Protein AF-A0A0K9NJF7-F1 (afdb_monomer_lite)

pLDDT: mean 79.49, std 15.85, range [40.88, 98.12]

Secondary structure (DSSP, 8-state):
----GGGGGG-HHHHHHHHHHHHSSSPPSEEEEE--HHHHHH-S-HHHHHHHHHHHHHHHHHHHHHHHHTTPPPPEEEEE------GGGGGSS--HHHHHHHHHHHHHHHHHTT-STT-EEE--TTTTGGGSS-TTSBSSS-B------PBPTTSSBP---HHHHHHHHHIIIIIIHHHTT-

Sequence (182 aa):
MNYLGLESLENKSFRDLLMTYFSEEKLPDTMVLNSGLHDGIRWQSVRRFKLAAEYCSAFWETVIREWRHKGKRLPSIFYRTTIATGGYARDLAYNPSKMEVFNNILVEKLTEKGILVGGGVIDDFDMTFPWHYDNRCNDGVHYGRAPLKAQWRDGQIGHQYFVDLMLSQVLLNGVDAGARRR

Foldseek 3Di:
DQLCFLVCVVDPVSLVVVLVVLVDPDDDQEEEAETQQSCLQVDPDLVVLLVSLLVSLVSLLVSVVVCVVVVHDDHQYEYEQAAFWADPCNPPSSPRVVSVSSSVSNQVSNVVSCVNPLWYYPPDPHLCVVVRPDCLQHPRRDGHDPQDQDQDPVRDHDDDGPVVSVVVSCCVRIVVVSVVVD

Radius of gyration: 17.72 Å; chains: 1; bounding box: 36×34×57 Å

Structure (mmCIF, N/CA/C/O backbone):
data_AF-A0A0K9NJF7-F1
#
_entry.id   AF-A0A0K9NJF7-F1
#
loop_
_atom_site.group_PDB
_atom_site.id
_atom_site.type_symbol
_atom_site.label_atom_id
_atom_site.label_alt_id
_atom_site.label_comp_id
_atom_site.label_asym_id
_atom_site.label_entity_id
_atom_site.label_seq_id
_atom_site.pdbx_PDB_ins_code
_atom_site.Cartn_x
_atom_site.Cartn_y
_atom_site.Cartn_z
_atom_site.occupancy
_atom_site.B_iso_or_equiv
_atom_site.auth_seq_id
_atom_site.auth_comp_id
_atom_site.auth_asym_id
_atom_site.auth_atom_id
_atom_site.pdbx_PDB_model_num
ATOM 1 N N . MET A 1 1 ? 6.744 13.004 -12.817 1.00 58.19 1 MET A N 1
ATOM 2 C CA . MET A 1 1 ? 6.215 12.377 -11.582 1.00 58.19 1 MET A CA 1
ATOM 3 C C . MET A 1 1 ? 7.314 12.295 -10.536 1.00 58.19 1 MET A C 1
ATOM 5 O O . MET A 1 1 ? 8.471 12.221 -10.925 1.00 58.19 1 MET A O 1
ATOM 9 N N . ASN A 1 2 ? 6.972 12.344 -9.243 1.00 79.25 2 ASN A N 1
ATOM 10 C CA . ASN A 1 2 ? 7.943 12.384 -8.134 1.00 79.25 2 ASN A CA 1
ATOM 11 C C . ASN A 1 2 ? 8.223 11.010 -7.483 1.00 79.25 2 ASN A C 1
ATOM 13 O O . ASN A 1 2 ? 9.149 10.907 -6.685 1.00 79.25 2 ASN A O 1
ATOM 17 N N . TYR A 1 3 ? 7.458 9.969 -7.843 1.00 85.12 3 TYR A N 1
ATOM 18 C CA . TYR A 1 3 ? 7.628 8.575 -7.410 1.00 85.12 3 TYR A CA 1
ATOM 19 C C . TYR A 1 3 ? 7.767 8.384 -5.896 1.00 85.12 3 TYR A C 1
ATOM 21 O O . TYR A 1 3 ? 8.457 7.473 -5.478 1.00 85.12 3 TYR A O 1
ATOM 29 N N . LEU A 1 4 ? 7.152 9.219 -5.058 1.00 88.62 4 LEU A N 1
ATOM 30 C CA . LEU A 1 4 ? 7.465 9.200 -3.624 1.00 88.62 4 LEU A CA 1
ATOM 31 C C . LEU A 1 4 ? 7.035 7.903 -2.917 1.00 88.62 4 LEU A C 1
ATOM 33 O O . LEU A 1 4 ? 7.730 7.473 -2.004 1.00 88.62 4 LEU A O 1
ATOM 37 N N . GLY A 1 5 ? 5.952 7.245 -3.348 1.00 90.56 5 GLY A N 1
ATOM 38 C CA . GLY A 1 5 ? 5.485 6.008 -2.704 1.00 90.56 5 GLY A CA 1
ATOM 39 C C . GLY A 1 5 ? 5.299 6.207 -1.197 1.00 90.56 5 GLY A C 1
ATOM 40 O O . GLY A 1 5 ? 4.722 7.212 -0.787 1.00 90.56 5 GLY A O 1
ATOM 41 N N . LEU A 1 6 ? 5.854 5.312 -0.379 1.00 94.75 6 LEU A N 1
ATOM 42 C CA . LEU A 1 6 ? 5.866 5.428 1.084 1.00 94.75 6 LEU A CA 1
ATOM 43 C C . LEU A 1 6 ? 6.596 6.674 1.601 1.00 94.75 6 LEU A C 1
ATOM 45 O O . LEU A 1 6 ? 6.268 7.173 2.676 1.00 94.75 6 LEU A O 1
ATOM 49 N N . GLU A 1 7 ? 7.555 7.210 0.843 1.00 94.50 7 GLU A N 1
ATOM 50 C CA . GLU A 1 7 ? 8.259 8.442 1.211 1.00 94.50 7 GLU A CA 1
ATOM 51 C C . GLU A 1 7 ? 7.337 9.667 1.197 1.00 94.50 7 GLU A C 1
ATOM 53 O O . GLU A 1 7 ? 7.665 10.701 1.775 1.00 94.50 7 GLU A O 1
ATOM 58 N N . SER A 1 8 ? 6.141 9.573 0.601 1.00 93.81 8 SER A N 1
ATOM 59 C CA . SER A 1 8 ? 5.153 10.649 0.710 1.00 93.81 8 SER A CA 1
ATOM 60 C C . SER A 1 8 ? 4.834 10.973 2.173 1.00 93.81 8 SER A C 1
ATOM 62 O O . SER A 1 8 ? 4.558 12.128 2.500 1.00 93.81 8 SER A O 1
ATOM 64 N N . LEU A 1 9 ? 4.939 9.982 3.065 1.00 95.25 9 LEU A N 1
ATOM 65 C CA . LEU A 1 9 ? 4.746 10.154 4.496 1.00 95.25 9 LEU A CA 1
ATOM 66 C C . LEU A 1 9 ? 5.882 10.919 5.172 1.00 95.25 9 LEU A C 1
ATOM 68 O O . LEU A 1 9 ? 5.685 11.311 6.310 1.00 95.25 9 LEU A O 1
ATOM 72 N N . GLU A 1 10 ? 7.024 11.202 4.540 1.00 94.12 10 GLU A N 1
ATOM 73 C CA . GLU A 1 10 ? 8.026 12.124 5.103 1.00 94.12 10 GLU A CA 1
ATOM 74 C C . GLU A 1 10 ? 7.560 13.587 5.025 1.00 94.12 10 GLU A C 1
ATOM 76 O O . GLU A 1 10 ? 7.942 14.421 5.856 1.00 94.12 10 GLU A O 1
ATOM 81 N N . ASN A 1 11 ? 6.646 13.898 4.101 1.00 95.69 11 ASN A N 1
ATOM 82 C CA . ASN A 1 11 ? 6.059 15.223 3.978 1.00 95.69 11 ASN A CA 1
ATOM 83 C C . ASN A 1 11 ? 5.078 15.500 5.131 1.00 95.69 11 ASN A C 1
ATOM 85 O O . ASN A 1 11 ? 4.030 14.862 5.250 1.00 95.69 11 ASN A O 1
ATOM 89 N N . LYS A 1 12 ? 5.403 16.491 5.972 1.00 96.31 12 LYS A N 1
ATOM 90 C CA . LYS A 1 12 ? 4.567 16.858 7.124 1.00 96.31 12 LYS A CA 1
ATOM 91 C C . LYS A 1 12 ? 3.157 17.274 6.705 1.00 96.31 12 LYS A C 1
ATOM 93 O O . LYS A 1 12 ? 2.205 16.777 7.289 1.00 96.31 12 LYS A O 1
ATOM 98 N N . SER A 1 13 ? 3.020 18.125 5.692 1.00 96.38 13 SER A N 1
ATOM 99 C CA . SER A 1 13 ? 1.712 18.606 5.235 1.00 96.38 13 SER A CA 1
ATOM 100 C C . SER A 1 13 ? 0.820 17.468 4.735 1.00 96.38 13 SER A C 1
ATOM 102 O O . SER A 1 13 ? -0.384 17.487 4.964 1.00 96.38 13 SER A O 1
ATOM 104 N N . PHE A 1 14 ? 1.402 16.447 4.096 1.00 94.62 14 PHE A N 1
ATOM 105 C CA . PHE A 1 14 ? 0.666 15.252 3.687 1.00 94.62 14 PHE A CA 1
ATOM 106 C C . PHE A 1 14 ? 0.213 14.417 4.891 1.00 94.62 14 PHE A C 1
ATOM 108 O O . PHE A 1 14 ? -0.946 14.013 4.949 1.00 94.62 14 PHE A O 1
ATOM 115 N N . ARG A 1 15 ? 1.085 14.206 5.888 1.00 95.94 15 ARG A N 1
ATOM 116 C CA . ARG A 1 15 ? 0.682 13.541 7.139 1.00 95.94 15 ARG A CA 1
ATOM 117 C C . ARG A 1 15 ? -0.418 14.315 7.861 1.00 95.94 15 ARG A C 1
ATOM 119 O O . ARG A 1 15 ? -1.385 13.701 8.290 1.00 95.94 15 ARG A O 1
ATOM 126 N N . ASP A 1 16 ? -0.287 15.636 7.972 1.00 95.94 16 ASP A N 1
ATOM 127 C CA . ASP A 1 16 ? -1.286 16.492 8.616 1.00 95.94 16 ASP A CA 1
ATOM 128 C C . ASP A 1 16 ? -2.642 16.367 7.903 1.00 95.94 16 ASP A C 1
ATOM 130 O O . ASP A 1 16 ? -3.657 16.170 8.563 1.00 95.94 16 ASP A O 1
ATOM 134 N N . LEU A 1 17 ? -2.654 16.379 6.563 1.00 94.44 17 LEU A N 1
ATOM 135 C CA . LEU A 1 17 ? -3.863 16.164 5.762 1.00 94.44 17 LEU A CA 1
ATOM 136 C C . LEU A 1 17 ? -4.534 14.819 6.077 1.00 94.44 17 LEU A C 1
ATOM 138 O O . LEU A 1 17 ? -5.744 14.774 6.297 1.00 94.44 17 LEU A O 1
ATOM 142 N N . LEU A 1 18 ? -3.759 13.730 6.121 1.00 93.38 18 LEU A N 1
ATOM 143 C CA . LEU A 1 18 ? -4.280 12.404 6.465 1.00 93.38 18 LEU A CA 1
ATOM 144 C C . LEU A 1 18 ? -4.837 12.374 7.893 1.00 93.38 18 LEU A C 1
ATOM 146 O O . LEU A 1 18 ? -5.934 11.865 8.111 1.00 93.38 18 LEU A O 1
ATOM 150 N N . MET A 1 19 ? -4.115 12.947 8.859 1.00 93.25 19 MET A N 1
ATOM 151 C CA . MET A 1 19 ? -4.569 13.025 10.251 1.00 93.25 19 MET A CA 1
ATOM 152 C C . MET A 1 19 ? -5.871 13.821 10.371 1.00 93.25 19 MET A C 1
ATOM 154 O O . MET A 1 19 ? -6.775 13.396 11.086 1.00 93.25 19 MET A O 1
ATOM 158 N N . THR A 1 20 ? -6.008 14.937 9.647 1.00 91.75 20 THR A N 1
ATOM 159 C CA . THR A 1 20 ? -7.252 15.716 9.602 1.00 91.75 20 THR A CA 1
ATOM 160 C C . THR A 1 20 ? -8.401 14.893 9.027 1.00 91.75 20 THR A C 1
ATOM 162 O O . THR A 1 20 ? -9.424 14.766 9.698 1.00 91.75 20 THR A O 1
ATOM 165 N N . TYR A 1 21 ? -8.220 14.273 7.858 1.00 89.75 21 TYR A N 1
ATOM 166 C CA . TYR A 1 21 ? -9.247 13.439 7.222 1.00 89.75 21 TYR A CA 1
ATOM 167 C C . TYR A 1 21 ? -9.729 12.314 8.151 1.00 89.75 21 TYR A C 1
ATOM 169 O O . TYR A 1 21 ? -10.920 12.096 8.345 1.00 89.75 21 TYR A O 1
ATOM 177 N N . PHE A 1 22 ? -8.799 11.639 8.824 1.00 89.44 22 PHE A N 1
ATOM 178 C CA . PHE A 1 22 ? -9.122 10.536 9.729 1.00 89.44 22 PHE A CA 1
ATOM 179 C C . PHE A 1 22 ? -9.524 10.966 11.147 1.00 89.44 22 PHE A C 1
ATOM 181 O O . PHE A 1 22 ? -9.866 10.121 11.985 1.00 89.44 22 PHE A O 1
ATOM 188 N N . SER A 1 23 ? -9.525 12.269 11.430 1.00 87.31 23 SER A N 1
ATOM 189 C CA . SER A 1 23 ? -10.064 12.822 12.672 1.00 87.31 23 SER A CA 1
ATOM 190 C C . SER A 1 23 ? -11.581 13.037 12.627 1.00 87.31 23 SER A C 1
ATOM 192 O O . SER A 1 23 ? -12.191 13.093 13.700 1.00 87.31 23 SER A O 1
ATOM 194 N N . GLU A 1 24 ? -12.178 13.062 11.427 1.00 82.31 24 GLU A N 1
ATOM 195 C CA . GLU A 1 24 ? -13.612 13.264 11.176 1.00 82.31 24 GLU A CA 1
ATOM 196 C C . GLU A 1 24 ? -14.510 12.313 11.983 1.00 82.31 24 GLU A C 1
ATOM 198 O O . GLU A 1 24 ? -14.109 11.210 12.357 1.00 82.31 24 GLU A O 1
ATOM 203 N N . GLU A 1 25 ? -15.739 12.741 12.285 1.00 82.62 25 GLU A N 1
ATOM 204 C CA . GLU A 1 25 ? -16.647 12.054 13.216 1.00 82.62 25 GLU A CA 1
ATOM 205 C C . GLU A 1 25 ? -16.896 10.588 12.830 1.00 82.62 25 GLU A C 1
ATOM 207 O O . GLU A 1 25 ? -16.755 9.688 13.665 1.00 82.62 25 GLU A O 1
ATOM 212 N N . LYS A 1 26 ? -17.176 10.340 11.547 1.00 85.56 26 LYS A N 1
ATOM 213 C CA . LYS A 1 26 ? -17.500 9.017 11.018 1.00 85.56 26 LYS A CA 1
ATOM 214 C C . LYS A 1 26 ? -16.314 8.425 10.260 1.00 85.56 26 LYS A C 1
ATOM 216 O O . LYS A 1 26 ? -15.866 8.977 9.264 1.00 85.56 26 LYS A O 1
ATOM 221 N N . LEU A 1 27 ? -15.850 7.259 10.708 1.00 88.94 27 LEU A N 1
ATOM 222 C CA . LEU A 1 27 ? -14.882 6.457 9.958 1.00 88.94 27 LEU A CA 1
ATOM 223 C C . LEU A 1 27 ? -15.580 5.687 8.832 1.00 88.94 27 LEU A C 1
ATOM 225 O O . LEU A 1 27 ? -16.764 5.355 8.970 1.00 88.94 27 LEU A O 1
ATOM 229 N N . PRO A 1 28 ? -14.863 5.357 7.745 1.00 89.06 28 PRO A N 1
ATOM 230 C CA . PRO A 1 28 ? -15.383 4.419 6.763 1.00 89.06 28 PRO A CA 1
ATOM 231 C C . PRO A 1 28 ? -15.609 3.040 7.401 1.00 89.06 28 PRO A C 1
ATOM 233 O O . PRO A 1 28 ? -14.965 2.680 8.384 1.00 89.06 28 PRO A O 1
ATOM 236 N N . ASP A 1 29 ? -16.498 2.238 6.817 1.00 89.81 29 ASP A N 1
ATOM 237 C CA . ASP A 1 29 ? -16.688 0.839 7.222 1.00 89.81 29 ASP A CA 1
ATOM 238 C C . ASP A 1 29 ? -15.522 -0.057 6.785 1.00 89.81 29 ASP A C 1
ATOM 240 O O . ASP A 1 29 ? -15.235 -1.088 7.396 1.00 89.81 29 ASP A O 1
ATOM 244 N N . THR A 1 30 ? -14.847 0.320 5.701 1.00 89.38 30 THR A N 1
ATOM 245 C CA . THR A 1 30 ? -13.742 -0.426 5.100 1.00 89.38 30 THR A CA 1
ATOM 246 C C . THR A 1 30 ? -12.716 0.545 4.540 1.00 89.38 30 THR A C 1
ATOM 248 O O . THR A 1 30 ? -13.072 1.563 3.949 1.00 89.38 30 THR A O 1
ATOM 251 N N . MET A 1 31 ? -11.438 0.222 4.716 1.00 90.12 31 MET A N 1
ATOM 252 C CA . MET A 1 31 ? -10.323 0.975 4.153 1.00 90.12 31 MET A CA 1
ATOM 253 C C . MET A 1 31 ? -9.444 0.036 3.334 1.00 90.12 31 MET A C 1
ATOM 255 O O . MET A 1 31 ? -9.096 -1.049 3.794 1.00 90.12 31 MET A O 1
ATOM 259 N N . VAL A 1 32 ? -9.061 0.466 2.132 1.00 87.62 32 VAL A N 1
ATOM 260 C CA . VAL A 1 32 ? -8.151 -0.283 1.260 1.00 87.62 32 VAL A CA 1
ATOM 261 C C . VAL A 1 32 ? -6.894 0.545 1.053 1.00 87.62 32 VAL A C 1
ATOM 263 O O . VAL A 1 32 ? -6.923 1.604 0.430 1.00 87.62 32 VAL A O 1
ATOM 266 N N . LEU A 1 33 ? -5.786 0.062 1.599 1.00 88.88 33 LEU A N 1
ATOM 267 C CA . LEU A 1 33 ? -4.465 0.628 1.397 1.00 88.88 33 LEU A CA 1
ATOM 268 C C . LEU A 1 33 ? -3.905 0.094 0.079 1.00 88.88 33 LEU A C 1
ATOM 270 O O . LEU A 1 33 ? -3.733 -1.112 -0.088 1.00 88.88 33 LEU A O 1
ATOM 274 N N . ASN A 1 34 ? -3.623 1.002 -0.852 1.00 83.44 34 ASN A N 1
ATOM 275 C CA . ASN A 1 34 ? -3.022 0.689 -2.142 1.00 83.44 34 ASN A CA 1
ATOM 276 C C . ASN A 1 34 ? -1.780 1.564 -2.327 1.00 83.44 34 ASN A C 1
ATOM 278 O O . ASN A 1 34 ? -1.882 2.758 -2.602 1.00 83.44 34 ASN A O 1
ATOM 282 N N . SER A 1 35 ? -0.611 0.968 -2.129 1.00 75.44 35 SER A N 1
ATOM 283 C CA . SER A 1 35 ? 0.688 1.586 -2.394 1.00 75.44 35 SER A CA 1
ATOM 284 C C . SER A 1 35 ? 1.634 0.515 -2.924 1.00 75.44 35 SER A C 1
ATOM 286 O O . SER A 1 35 ? 1.372 -0.675 -2.778 1.00 75.44 35 SER A O 1
ATOM 288 N N . GLY A 1 36 ? 2.733 0.931 -3.548 1.00 80.31 36 GLY A N 1
ATOM 289 C CA . GLY A 1 36 ? 3.810 0.020 -3.927 1.00 80.31 36 GLY A CA 1
ATOM 290 C C . GLY A 1 36 ? 4.429 0.349 -5.275 1.00 80.31 36 GLY A C 1
ATOM 291 O O . GLY A 1 36 ? 5.645 0.308 -5.407 1.00 80.31 36 GLY A O 1
ATOM 292 N N . LEU A 1 37 ? 3.645 0.745 -6.284 1.00 83.06 37 LEU A N 1
ATOM 293 C CA . LEU A 1 37 ? 4.220 0.915 -7.621 1.00 83.06 37 LEU A CA 1
ATOM 294 C C . LEU A 1 37 ? 5.319 1.985 -7.644 1.00 83.06 37 LEU A C 1
ATOM 296 O O . LEU A 1 37 ? 6.442 1.713 -8.050 1.00 83.06 37 LEU A O 1
ATOM 300 N N . HIS A 1 38 ? 5.046 3.180 -7.117 1.00 88.06 38 HIS A N 1
ATOM 301 C CA . HIS A 1 38 ? 6.048 4.245 -7.021 1.00 88.06 38 HIS A CA 1
ATOM 302 C C . HIS A 1 38 ? 7.283 3.848 -6.192 1.00 88.06 38 HIS A C 1
ATOM 304 O O . HIS A 1 38 ? 8.393 4.258 -6.536 1.00 88.06 38 HIS A O 1
ATOM 310 N N . ASP A 1 39 ? 7.116 2.993 -5.179 1.00 90.94 39 ASP A N 1
ATOM 311 C CA . ASP A 1 39 ? 8.209 2.471 -4.356 1.00 90.94 39 ASP A CA 1
ATOM 312 C C . ASP A 1 39 ? 9.216 1.651 -5.175 1.00 90.94 39 ASP A C 1
ATOM 314 O O . ASP A 1 39 ? 10.422 1.711 -4.917 1.00 90.94 39 ASP A O 1
ATOM 318 N N . GLY A 1 40 ? 8.748 0.966 -6.223 1.00 88.88 40 GLY A N 1
ATOM 319 C CA . GLY A 1 40 ? 9.595 0.252 -7.175 1.00 88.88 40 GLY A CA 1
ATOM 320 C C . GLY A 1 40 ? 10.606 1.153 -7.890 1.00 88.88 40 GLY A C 1
ATOM 321 O O . GLY A 1 40 ? 11.730 0.720 -8.138 1.00 88.88 40 GLY A O 1
ATOM 322 N N . ILE A 1 41 ? 10.279 2.423 -8.149 1.00 89.19 41 ILE A N 1
ATOM 323 C CA . ILE A 1 41 ? 11.254 3.401 -8.664 1.00 89.19 41 ILE A CA 1
ATOM 324 C C . ILE A 1 41 ? 12.012 4.085 -7.529 1.00 89.19 41 ILE A C 1
ATOM 326 O O . ILE A 1 41 ? 13.232 4.226 -7.622 1.00 89.19 41 ILE A O 1
ATOM 330 N N . ARG A 1 42 ? 11.319 4.500 -6.460 1.00 92.38 42 ARG A N 1
ATOM 331 C CA . ARG A 1 42 ? 11.919 5.293 -5.376 1.00 92.38 42 ARG A CA 1
ATOM 332 C C . ARG A 1 42 ? 13.083 4.589 -4.705 1.00 92.38 42 ARG A C 1
ATOM 334 O O . ARG A 1 42 ? 14.136 5.182 -4.478 1.00 92.38 42 ARG A O 1
ATOM 341 N N . TRP A 1 43 ? 12.881 3.323 -4.354 1.00 92.81 43 TRP A N 1
ATOM 342 C CA . TRP A 1 43 ? 13.786 2.613 -3.469 1.00 92.81 43 TRP A CA 1
ATOM 343 C C . TRP A 1 43 ? 14.657 1.662 -4.263 1.00 92.81 43 TRP A C 1
ATOM 345 O O . TRP A 1 43 ? 14.205 0.646 -4.780 1.00 92.81 43 TRP A O 1
ATOM 355 N N . GLN A 1 44 ? 15.949 1.955 -4.323 1.00 90.19 44 GLN A N 1
ATOM 356 C CA . GLN A 1 44 ? 16.930 1.094 -4.990 1.00 90.19 44 GLN A CA 1
ATOM 357 C C . GLN A 1 44 ? 17.477 -0.020 -4.082 1.00 90.19 44 GLN A C 1
ATOM 359 O O . GLN A 1 44 ? 18.295 -0.823 -4.512 1.00 90.19 44 GLN A O 1
ATOM 364 N N . SER A 1 45 ? 17.043 -0.081 -2.819 1.00 92.94 45 SER A N 1
ATOM 365 C CA . SER A 1 45 ? 17.538 -1.042 -1.833 1.00 92.94 45 SER A CA 1
ATOM 366 C C . SER A 1 45 ? 16.410 -1.558 -0.952 1.00 92.94 45 SER A C 1
ATOM 368 O O . SER A 1 45 ? 15.660 -0.766 -0.379 1.00 92.94 45 SER A O 1
ATOM 370 N N . VAL A 1 46 ? 16.373 -2.880 -0.765 1.00 94.69 46 VAL A N 1
ATOM 371 C CA . VAL A 1 46 ? 15.471 -3.564 0.176 1.00 94.69 46 VAL A CA 1
ATOM 372 C C . VAL A 1 46 ? 15.626 -3.012 1.594 1.00 94.69 46 VAL A C 1
ATOM 374 O O . VAL A 1 46 ? 14.635 -2.775 2.275 1.00 94.69 46 VAL A O 1
ATOM 377 N N . ARG A 1 47 ? 16.859 -2.717 2.030 1.00 96.62 47 ARG A N 1
ATOM 378 C CA . ARG A 1 47 ? 17.117 -2.153 3.363 1.00 96.62 47 ARG A CA 1
ATOM 379 C C . ARG A 1 47 ? 16.462 -0.783 3.544 1.00 96.62 47 ARG A C 1
ATOM 381 O O . ARG A 1 47 ? 15.908 -0.520 4.604 1.00 96.62 47 ARG A O 1
ATOM 388 N N . ARG A 1 48 ? 16.532 0.088 2.532 1.00 96.00 48 ARG A N 1
ATOM 389 C CA . ARG A 1 48 ? 15.906 1.421 2.591 1.00 96.00 48 ARG A CA 1
ATOM 390 C C . ARG A 1 48 ? 14.386 1.319 2.540 1.00 96.00 48 ARG A C 1
ATOM 392 O O . ARG A 1 48 ? 13.721 1.957 3.345 1.00 96.00 48 ARG A O 1
ATOM 399 N N . PHE A 1 49 ? 13.861 0.460 1.666 1.00 96.12 49 PHE A N 1
ATOM 400 C CA . PHE A 1 49 ? 12.428 0.190 1.605 1.00 96.12 49 PHE A CA 1
ATOM 401 C C . PHE A 1 49 ? 11.889 -0.329 2.944 1.00 96.12 49 PHE A C 1
ATOM 403 O O . PHE A 1 49 ? 10.866 0.152 3.415 1.00 96.12 49 PHE A O 1
ATOM 410 N N . LYS A 1 50 ? 12.607 -1.243 3.610 1.00 97.62 50 LYS A N 1
ATOM 411 C CA . LYS A 1 50 ? 12.234 -1.742 4.940 1.00 97.62 50 LYS A CA 1
ATOM 412 C C . LYS A 1 50 ? 12.066 -0.611 5.960 1.00 97.62 50 LYS A C 1
ATOM 414 O O . LYS A 1 50 ? 11.075 -0.606 6.678 1.00 97.62 50 LYS A O 1
ATOM 419 N N . LEU A 1 51 ? 12.988 0.354 6.002 1.00 97.69 51 LEU A N 1
ATOM 420 C CA . LEU A 1 51 ? 12.879 1.508 6.905 1.00 97.69 51 LEU A CA 1
ATOM 421 C C . LEU A 1 51 ? 11.655 2.376 6.575 1.00 97.69 51 LEU A C 1
ATOM 423 O O . LEU A 1 51 ? 10.941 2.808 7.477 1.00 97.69 51 LEU A O 1
ATOM 427 N N . ALA A 1 52 ? 11.375 2.588 5.287 1.00 97.00 52 ALA A N 1
ATOM 428 C CA . ALA A 1 52 ? 10.180 3.305 4.852 1.00 97.00 52 ALA A CA 1
ATOM 429 C C . ALA A 1 52 ? 8.885 2.553 5.218 1.00 97.00 52 ALA A C 1
ATOM 431 O O . ALA A 1 52 ? 7.919 3.169 5.665 1.00 97.00 52 ALA A O 1
ATOM 432 N N . ALA A 1 53 ? 8.869 1.222 5.093 1.00 97.31 53 ALA A N 1
ATOM 433 C CA . ALA A 1 53 ? 7.754 0.372 5.507 1.00 97.31 53 ALA A CA 1
ATOM 434 C C . ALA A 1 53 ? 7.545 0.394 7.030 1.00 97.31 53 ALA A C 1
ATOM 436 O O . ALA A 1 53 ? 6.409 0.498 7.496 1.00 97.31 53 ALA A O 1
ATOM 437 N N . GLU A 1 54 ? 8.626 0.373 7.813 1.00 98.12 54 GLU A N 1
ATOM 438 C CA . GLU A 1 54 ? 8.579 0.545 9.269 1.00 98.12 54 GLU A CA 1
ATOM 439 C C . GLU A 1 54 ? 7.977 1.904 9.642 1.00 98.12 54 GLU A C 1
ATOM 441 O O . GLU A 1 54 ? 7.033 1.954 10.433 1.00 98.12 54 GLU A O 1
ATOM 446 N N . TYR A 1 55 ? 8.434 2.989 9.013 1.00 97.81 55 TYR A N 1
ATOM 447 C CA . TYR A 1 55 ? 7.878 4.326 9.230 1.00 97.81 55 TYR A CA 1
ATOM 448 C C . TYR A 1 55 ? 6.392 4.411 8.846 1.00 97.81 55 TYR A C 1
ATOM 450 O O . TYR A 1 55 ? 5.572 4.894 9.628 1.00 97.81 55 TYR A O 1
ATOM 458 N N . CYS A 1 56 ? 6.026 3.888 7.672 1.00 97.06 56 CYS A N 1
ATOM 459 C CA . CYS A 1 56 ? 4.646 3.841 7.191 1.00 97.06 56 CYS A CA 1
ATOM 460 C C . CYS A 1 56 ? 3.729 3.091 8.164 1.00 97.06 56 CYS A C 1
ATOM 462 O O . CYS A 1 56 ? 2.679 3.597 8.559 1.00 97.06 56 CYS A O 1
ATOM 464 N N . SER A 1 57 ? 4.146 1.904 8.607 1.00 97.38 57 SER A N 1
ATOM 465 C CA . SER A 1 57 ? 3.374 1.115 9.566 1.00 97.38 57 SER A CA 1
ATOM 466 C C . SER A 1 57 ? 3.237 1.831 10.920 1.00 97.38 57 SER A C 1
ATOM 468 O O . SER A 1 57 ? 2.153 1.851 11.493 1.00 97.38 57 SER A O 1
ATOM 470 N N . ALA A 1 58 ? 4.282 2.498 11.422 1.00 98.06 58 ALA A N 1
ATOM 471 C CA . ALA A 1 58 ? 4.204 3.268 12.668 1.00 98.06 58 ALA A CA 1
ATOM 472 C C . ALA A 1 58 ? 3.241 4.468 12.568 1.00 98.06 58 ALA A C 1
ATOM 474 O O . ALA A 1 58 ? 2.520 4.783 13.522 1.00 98.06 58 ALA A O 1
ATOM 475 N N . PHE A 1 59 ? 3.190 5.122 11.405 1.00 97.31 59 PHE A N 1
ATOM 476 C CA . PHE A 1 59 ? 2.212 6.174 11.136 1.00 97.31 59 PHE A CA 1
ATOM 477 C C . PHE A 1 59 ? 0.776 5.634 11.214 1.00 97.31 59 PHE A C 1
ATOM 479 O O . PHE A 1 59 ? -0.038 6.157 11.975 1.00 97.31 59 PHE A O 1
ATOM 486 N N . TRP A 1 60 ? 0.468 4.547 10.501 1.00 96.50 60 TRP A N 1
ATOM 487 C CA . TRP A 1 60 ? -0.878 3.961 10.508 1.00 96.50 60 TRP A CA 1
ATOM 488 C C . TRP A 1 60 ? -1.286 3.386 11.867 1.00 96.50 60 TRP A C 1
ATOM 490 O O . TRP A 1 60 ? -2.442 3.515 12.266 1.00 96.50 60 TRP A O 1
ATOM 500 N N . GLU A 1 61 ? -0.346 2.816 12.622 1.00 96.69 61 GLU A N 1
ATOM 501 C CA . GLU A 1 61 ? -0.579 2.416 14.013 1.00 96.69 61 GLU A CA 1
ATOM 502 C C . GLU A 1 61 ? -1.010 3.608 14.875 1.00 96.69 61 GLU A C 1
ATOM 504 O O . GLU A 1 61 ? -1.928 3.479 15.685 1.00 96.69 61 GLU A O 1
ATOM 509 N N . THR A 1 62 ? -0.398 4.779 14.675 1.00 96.12 62 THR A N 1
ATOM 510 C CA . THR A 1 62 ? -0.776 6.004 15.392 1.00 96.12 62 THR A CA 1
ATOM 511 C C . THR A 1 62 ? -2.215 6.404 15.073 1.00 96.12 62 THR A C 1
ATOM 513 O O . THR A 1 62 ? -2.997 6.609 16.002 1.00 96.12 62 THR A O 1
ATOM 516 N N . VAL A 1 63 ? -2.590 6.419 13.790 1.00 94.88 63 VAL A N 1
ATOM 517 C CA . VAL A 1 63 ? -3.960 6.720 13.336 1.00 94.88 63 VAL A CA 1
ATOM 518 C C . VAL A 1 63 ? -4.978 5.761 13.970 1.00 94.88 63 VAL A C 1
ATOM 520 O O . VAL A 1 63 ? -5.961 6.187 14.577 1.00 94.88 63 VAL A O 1
ATOM 523 N N . ILE A 1 64 ? -4.720 4.453 13.900 1.00 93.88 64 ILE A N 1
ATOM 524 C CA . ILE A 1 64 ? -5.624 3.430 14.447 1.00 93.88 64 ILE A CA 1
ATOM 525 C C . ILE A 1 64 ? -5.722 3.532 15.969 1.00 93.88 64 ILE A C 1
ATOM 527 O O . ILE A 1 64 ? -6.805 3.374 16.540 1.00 93.88 64 ILE A O 1
ATOM 531 N N .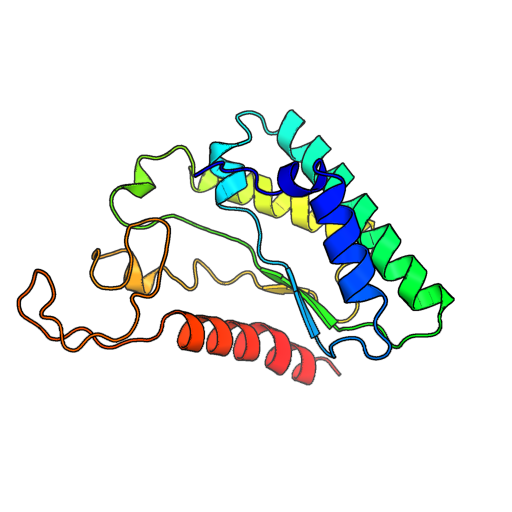 ARG A 1 65 ? -4.605 3.800 16.649 1.00 93.88 65 ARG A N 1
ATOM 532 C CA . ARG A 1 65 ? -4.582 3.980 18.101 1.00 93.88 65 ARG A CA 1
ATOM 533 C C . ARG A 1 65 ? -5.443 5.169 18.521 1.00 93.88 65 ARG A C 1
ATOM 535 O O . ARG A 1 65 ? -6.189 5.045 19.489 1.00 93.88 65 ARG A O 1
ATOM 542 N N . GLU A 1 66 ? -5.410 6.280 17.787 1.00 93.31 66 GLU A N 1
ATOM 543 C CA . GLU A 1 66 ? -6.300 7.415 18.053 1.00 93.31 66 GLU A CA 1
ATOM 544 C C . GLU A 1 66 ? -7.780 7.048 17.907 1.00 93.31 66 GLU A C 1
ATOM 546 O O . GLU A 1 66 ? -8.594 7.439 18.746 1.00 93.31 66 GLU A O 1
ATOM 551 N N . TRP A 1 67 ? -8.144 6.262 16.891 1.00 93.69 67 TRP A N 1
ATOM 552 C CA . TRP A 1 67 ? -9.518 5.775 16.739 1.00 93.69 67 TRP A CA 1
ATOM 553 C C . TRP A 1 67 ? -9.955 4.900 17.910 1.00 93.69 67 TRP A C 1
ATOM 555 O O . TRP A 1 67 ? -11.046 5.106 18.443 1.00 93.69 67 TRP A O 1
ATOM 565 N N . ARG A 1 68 ? -9.089 3.977 18.354 1.00 91.75 68 ARG A N 1
ATOM 566 C CA . ARG A 1 68 ? -9.344 3.132 19.532 1.00 91.75 68 ARG A CA 1
ATOM 567 C C . ARG A 1 68 ? -9.536 3.972 20.792 1.00 91.75 68 ARG A C 1
ATOM 569 O O . ARG A 1 68 ? -10.502 3.753 21.514 1.00 91.75 68 ARG A O 1
ATOM 576 N N . HIS A 1 69 ? -8.671 4.959 21.036 1.00 92.56 69 HIS A N 1
ATOM 577 C CA . HIS A 1 69 ? -8.797 5.852 22.197 1.00 92.56 69 HIS A CA 1
ATOM 578 C C . HIS A 1 69 ? -10.089 6.669 22.181 1.00 92.56 69 HIS A C 1
ATOM 580 O O . HIS 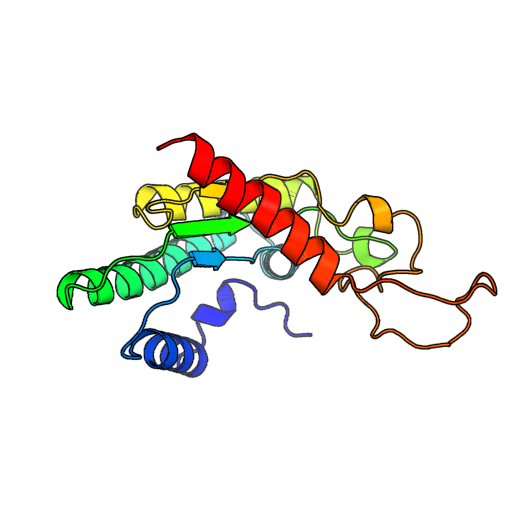A 1 69 ? -10.671 6.908 23.234 1.00 92.56 69 HIS A O 1
ATOM 586 N N . LYS A 1 70 ? -10.562 7.065 20.996 1.00 92.00 70 LYS A N 1
ATOM 587 C CA . LYS A 1 70 ? -11.842 7.763 20.815 1.00 92.00 70 LYS A CA 1
ATOM 588 C C . LYS A 1 70 ? -13.056 6.821 20.846 1.00 92.00 70 LYS A C 1
ATOM 590 O O . LYS A 1 70 ? -14.165 7.272 20.582 1.00 92.00 70 LYS A O 1
ATOM 595 N N . GLY A 1 71 ? -12.865 5.526 21.117 1.00 91.88 71 GLY A N 1
ATOM 596 C CA . GLY A 1 71 ? -13.940 4.530 21.151 1.00 91.88 71 GLY A CA 1
ATOM 597 C C . GLY A 1 71 ? -14.609 4.291 19.794 1.00 91.88 71 GLY A C 1
ATOM 598 O O . GLY A 1 71 ? -15.731 3.792 19.742 1.00 91.88 71 GLY A O 1
ATOM 599 N N . LYS A 1 72 ? -13.953 4.662 18.686 1.00 91.00 72 LYS A N 1
ATOM 600 C CA . LYS A 1 72 ? -14.520 4.507 17.344 1.00 91.00 72 LYS A CA 1
ATOM 601 C C . LYS A 1 72 ? -14.484 3.037 16.922 1.00 91.00 72 LYS A C 1
ATOM 603 O O . LYS A 1 72 ? -13.488 2.342 17.131 1.00 91.00 72 LYS A O 1
ATOM 608 N N . ARG A 1 73 ? -15.551 2.573 16.264 1.00 90.56 73 ARG A N 1
ATOM 609 C CA . ARG A 1 73 ? -15.556 1.267 15.590 1.00 90.56 73 ARG A CA 1
ATOM 610 C C . ARG A 1 73 ? -14.545 1.302 14.444 1.00 90.56 73 ARG A C 1
ATOM 612 O O . ARG A 1 73 ? -14.644 2.159 13.572 1.00 90.56 73 ARG A O 1
ATOM 619 N N . LEU A 1 74 ? -13.583 0.382 14.464 1.00 92.12 74 LEU A N 1
ATOM 620 C CA . LEU A 1 74 ? -12.529 0.334 13.453 1.00 92.12 74 LEU A CA 1
ATOM 621 C C . LEU A 1 74 ? -13.070 -0.181 12.108 1.00 92.12 74 LEU A C 1
ATOM 623 O O . LEU A 1 74 ? -13.891 -1.105 12.117 1.00 92.12 74 LEU A O 1
ATOM 627 N N . PRO A 1 75 ? -12.603 0.374 10.973 1.00 92.31 75 PRO A N 1
ATOM 628 C CA . PRO A 1 75 ? -12.860 -0.210 9.663 1.00 92.31 75 PRO A CA 1
ATOM 629 C C . PRO A 1 75 ? -12.235 -1.602 9.547 1.00 92.31 75 PRO A C 1
ATOM 631 O O . PRO A 1 75 ? -11.212 -1.884 10.174 1.00 92.31 75 PRO A O 1
ATOM 634 N N . SER A 1 76 ? -12.789 -2.430 8.661 1.00 94.00 76 SER A N 1
ATOM 635 C CA . SER A 1 76 ? -12.031 -3.541 8.079 1.00 94.00 76 SER A CA 1
ATOM 636 C C . SER A 1 76 ? -10.933 -2.966 7.183 1.00 94.00 76 SER A C 1
ATOM 638 O O . SER A 1 76 ? -11.235 -2.260 6.220 1.00 94.00 76 SER A O 1
ATOM 640 N N . ILE A 1 77 ? -9.665 -3.227 7.501 1.00 93.44 77 ILE A N 1
ATOM 641 C CA . ILE A 1 77 ? -8.533 -2.671 6.746 1.00 93.44 77 ILE A CA 1
ATOM 642 C C . ILE A 1 77 ? -7.909 -3.755 5.876 1.00 93.44 77 ILE A C 1
ATOM 644 O O . ILE A 1 77 ? -7.452 -4.782 6.378 1.00 93.44 77 ILE A O 1
ATOM 648 N N . PHE A 1 78 ? -7.853 -3.493 4.572 1.00 91.75 78 PHE A N 1
ATOM 649 C CA . PHE A 1 78 ? -7.198 -4.347 3.593 1.00 91.75 78 PHE A CA 1
ATOM 650 C C . PHE A 1 78 ? -5.953 -3.674 3.028 1.00 91.75 78 PHE A C 1
ATOM 652 O O . PHE A 1 78 ? -5.957 -2.469 2.780 1.00 91.75 78 PHE A O 1
ATOM 659 N N . TYR A 1 79 ? -4.907 -4.454 2.774 1.00 90.44 79 TYR A N 1
ATOM 660 C CA . TYR A 1 79 ? -3.795 -4.026 1.931 1.00 90.44 79 TYR A CA 1
ATOM 661 C C . TYR A 1 79 ? -3.873 -4.747 0.592 1.00 90.44 79 TYR A C 1
ATOM 663 O O . TYR A 1 79 ? -3.981 -5.972 0.547 1.00 90.44 79 TYR A O 1
ATOM 671 N N . ARG A 1 80 ? -3.829 -3.983 -0.496 1.00 87.31 80 ARG A N 1
ATOM 672 C CA . ARG A 1 80 ? -3.802 -4.511 -1.856 1.00 87.31 80 ARG A CA 1
ATOM 673 C C . ARG A 1 80 ? -2.363 -4.508 -2.348 1.00 87.31 80 ARG A C 1
ATOM 675 O O . ARG A 1 80 ? -1.756 -3.442 -2.467 1.00 87.31 80 ARG A O 1
ATOM 682 N N . THR A 1 81 ? -1.832 -5.692 -2.640 1.00 84.38 81 THR A N 1
ATOM 683 C CA . THR A 1 81 ? -0.504 -5.819 -3.244 1.00 84.38 81 THR A CA 1
ATOM 684 C C . THR A 1 81 ? -0.526 -5.194 -4.639 1.00 84.38 81 THR A C 1
ATOM 686 O O . THR A 1 81 ? -1.541 -5.200 -5.342 1.00 84.38 81 THR A O 1
ATOM 689 N N . THR A 1 82 ? 0.585 -4.573 -5.034 1.00 74.75 82 THR A N 1
ATOM 690 C CA . THR A 1 82 ? 0.736 -4.056 -6.398 1.00 74.75 82 THR A CA 1
ATOM 691 C C . THR A 1 82 ? 1.739 -4.916 -7.143 1.00 74.75 82 THR A C 1
ATOM 693 O O . THR A 1 82 ? 2.865 -5.084 -6.678 1.00 74.75 82 THR A O 1
ATOM 696 N N . ILE A 1 83 ? 1.343 -5.446 -8.296 1.00 66.88 83 ILE A N 1
ATOM 697 C CA . ILE A 1 83 ? 2.197 -6.255 -9.169 1.00 66.88 83 ILE A CA 1
ATOM 698 C C . ILE A 1 83 ? 2.168 -5.656 -10.575 1.00 66.88 83 ILE A C 1
ATOM 700 O O . ILE A 1 83 ? 1.176 -5.032 -10.931 1.00 66.88 83 ILE A O 1
ATOM 704 N N . ALA A 1 84 ? 3.301 -5.842 -11.267 1.00 64.06 84 ALA A N 1
ATOM 705 C CA . ALA A 1 84 ? 3.642 -5.613 -12.674 1.00 64.06 84 ALA A CA 1
ATOM 706 C C . ALA A 1 84 ? 3.061 -4.369 -13.368 1.00 64.06 84 ALA A C 1
ATOM 708 O O . ALA A 1 84 ? 1.879 -4.073 -13.346 1.00 64.06 84 ALA A O 1
ATOM 709 N N . THR A 1 85 ? 3.919 -3.659 -14.085 1.00 69.94 85 THR A N 1
ATOM 710 C CA . THR A 1 85 ? 3.505 -2.636 -15.045 1.00 69.94 85 THR A CA 1
ATOM 711 C C . THR A 1 85 ? 3.220 -3.242 -16.415 1.00 69.94 85 THR A C 1
ATOM 713 O O . THR A 1 85 ? 3.813 -4.248 -16.815 1.00 69.94 85 THR A O 1
ATOM 716 N N . GLY A 1 86 ? 2.332 -2.602 -17.170 1.00 67.19 86 GLY A N 1
ATOM 717 C CA . GLY A 1 86 ? 2.070 -2.917 -18.571 1.00 67.19 86 GLY A CA 1
ATOM 718 C C . GLY A 1 86 ? 3.016 -2.186 -19.535 1.00 67.19 86 GLY A C 1
ATOM 719 O O . GLY A 1 86 ? 3.751 -1.271 -19.158 1.00 67.19 86 GLY A O 1
ATOM 720 N N . GLY A 1 87 ? 2.975 -2.565 -20.816 1.00 68.19 87 GLY A N 1
ATOM 721 C CA . GLY A 1 87 ? 3.558 -1.771 -21.907 1.00 68.19 87 GLY A CA 1
ATOM 722 C C . GLY A 1 87 ? 5.038 -1.394 -21.740 1.00 68.19 87 GLY A C 1
ATOM 723 O O . GLY A 1 87 ? 5.852 -2.213 -21.320 1.00 68.19 87 GLY A O 1
ATOM 724 N N . TYR A 1 88 ? 5.383 -0.139 -22.066 1.00 68.88 88 TYR A N 1
ATOM 725 C CA . TYR A 1 88 ? 6.763 0.375 -21.972 1.00 68.88 88 TYR A CA 1
ATOM 726 C C . TYR A 1 88 ? 7.281 0.421 -20.530 1.00 68.88 88 TYR A C 1
ATOM 728 O O . TYR A 1 88 ? 8.484 0.453 -20.286 1.00 68.88 88 TYR A O 1
ATOM 736 N N . ALA A 1 89 ? 6.375 0.460 -19.552 1.00 73.19 89 ALA A N 1
ATOM 737 C CA . ALA A 1 89 ? 6.745 0.574 -18.157 1.00 73.19 89 ALA A CA 1
ATOM 738 C C . ALA A 1 89 ? 7.283 -0.739 -17.578 1.00 73.19 89 ALA A C 1
ATOM 740 O O . ALA A 1 89 ? 7.820 -0.723 -16.469 1.00 73.19 89 ALA A O 1
ATOM 741 N N . ARG A 1 90 ? 7.190 -1.851 -18.321 1.00 72.31 90 ARG A N 1
ATOM 742 C CA . ARG A 1 90 ? 7.883 -3.113 -18.015 1.00 72.31 90 ARG A CA 1
ATOM 743 C C . ARG A 1 90 ? 9.402 -2.945 -17.964 1.00 72.31 90 ARG A C 1
ATOM 745 O O . ARG A 1 90 ? 10.057 -3.637 -17.194 1.00 72.31 90 ARG A O 1
ATOM 752 N N . ASP A 1 91 ? 9.933 -1.999 -18.737 1.00 73.25 91 ASP A N 1
ATOM 753 C CA . ASP A 1 91 ? 11.369 -1.708 -18.807 1.00 73.25 91 ASP A CA 1
ATOM 754 C C . ASP A 1 91 ? 11.828 -0.717 -17.720 1.00 73.25 91 ASP A C 1
ATOM 756 O O . ASP A 1 91 ? 13.016 -0.414 -17.597 1.00 73.25 91 ASP A O 1
ATOM 760 N N . LEU A 1 92 ? 10.898 -0.181 -16.920 1.00 79.19 92 LEU A N 1
ATOM 761 C CA . LEU A 1 92 ? 11.219 0.702 -15.799 1.00 79.19 92 LEU A CA 1
ATOM 762 C C . LEU A 1 92 ? 11.626 -0.107 -14.557 1.00 79.19 92 LEU A C 1
ATOM 764 O O . LEU A 1 92 ? 11.485 -1.324 -14.488 1.00 79.19 92 LEU A O 1
ATOM 768 N N . ALA A 1 93 ? 12.108 0.580 -13.518 1.00 82.50 93 ALA A N 1
ATOM 769 C CA . ALA A 1 93 ? 12.677 -0.057 -12.323 1.00 82.50 93 ALA A CA 1
ATOM 770 C C . ALA A 1 93 ? 11.668 -0.825 -11.429 1.00 82.50 93 ALA A C 1
ATOM 772 O O . ALA A 1 93 ? 12.042 -1.301 -10.353 1.00 82.50 93 ALA A O 1
ATOM 773 N N . TYR A 1 94 ? 10.417 -0.988 -11.872 1.00 76.25 94 TYR A N 1
ATOM 774 C CA . TYR A 1 94 ? 9.333 -1.723 -11.209 1.00 76.25 94 TYR A CA 1
ATOM 775 C C . TYR A 1 94 ? 9.451 -3.251 -11.349 1.00 76.25 94 TYR A C 1
ATOM 777 O O . TYR A 1 94 ? 8.444 -3.936 -11.511 1.00 76.25 94 TYR A O 1
ATOM 785 N N . ASN A 1 95 ? 10.673 -3.793 -11.318 1.00 78.19 95 ASN A N 1
ATOM 786 C CA . ASN A 1 95 ? 10.940 -5.222 -11.497 1.00 78.19 95 ASN A CA 1
ATOM 787 C C . ASN A 1 95 ? 9.949 -6.082 -10.665 1.00 78.19 95 ASN A C 1
ATOM 789 O O . ASN A 1 95 ? 9.893 -5.895 -9.447 1.00 78.19 95 ASN A O 1
ATOM 793 N N . PRO A 1 96 ? 9.197 -7.023 -11.276 1.00 80.50 96 PRO A N 1
ATOM 794 C CA . PRO A 1 96 ? 8.189 -7.817 -10.570 1.00 80.50 96 PRO A CA 1
ATOM 795 C C . PRO A 1 96 ? 8.718 -8.552 -9.332 1.00 80.50 96 PRO A C 1
ATOM 797 O O . PRO A 1 96 ? 8.131 -8.428 -8.262 1.00 80.50 96 PRO A O 1
ATOM 800 N N . SER A 1 97 ? 9.879 -9.208 -9.417 1.00 84.88 97 SER A N 1
ATOM 801 C CA . SER A 1 97 ? 10.492 -9.894 -8.269 1.00 84.88 97 SER A CA 1
ATOM 802 C C . SER A 1 97 ? 10.866 -8.926 -7.145 1.00 84.88 97 SER A C 1
ATOM 804 O O . SER A 1 97 ? 10.750 -9.243 -5.965 1.00 84.88 97 SER A O 1
ATOM 806 N N . LYS A 1 98 ? 11.296 -7.707 -7.489 1.00 87.50 98 LYS A N 1
ATOM 807 C CA . LYS A 1 98 ? 11.542 -6.652 -6.496 1.00 87.50 98 LYS A CA 1
ATOM 808 C C . LYS A 1 98 ? 10.237 -6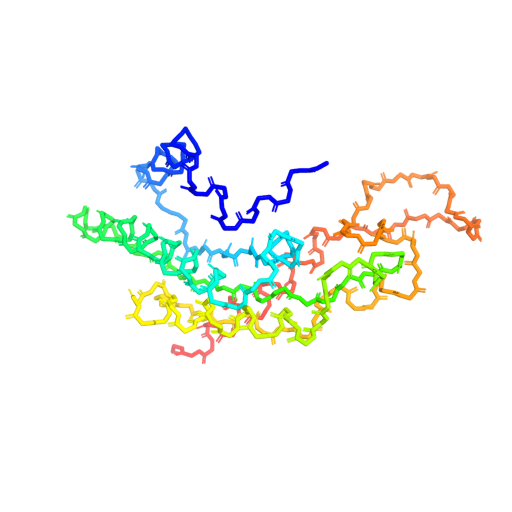.202 -5.835 1.00 87.50 98 LYS A C 1
ATOM 810 O O . LYS A 1 98 ? 10.212 -5.999 -4.622 1.00 87.50 98 LYS A O 1
ATOM 815 N N . MET A 1 99 ? 9.176 -6.043 -6.622 1.00 87.75 99 MET A N 1
ATOM 816 C CA . MET A 1 99 ? 7.862 -5.641 -6.125 1.00 87.75 99 MET A CA 1
ATOM 817 C C . MET A 1 99 ? 7.256 -6.683 -5.187 1.00 87.75 99 MET A C 1
ATOM 819 O O . MET A 1 99 ? 6.718 -6.305 -4.152 1.00 87.75 99 MET A O 1
ATOM 823 N N . GLU A 1 100 ? 7.415 -7.974 -5.476 1.00 87.75 100 GLU A N 1
ATOM 824 C CA . GLU A 1 100 ? 7.013 -9.058 -4.571 1.00 87.75 100 GLU A CA 1
ATOM 825 C C . GLU A 1 100 ? 7.718 -8.962 -3.213 1.00 87.75 100 GLU A C 1
ATOM 827 O O . GLU A 1 100 ? 7.067 -8.997 -2.168 1.00 87.75 100 GLU A O 1
ATOM 832 N N . VAL A 1 101 ? 9.039 -8.740 -3.206 1.00 91.81 101 VAL A N 1
ATOM 833 C CA . VAL A 1 101 ? 9.801 -8.540 -1.961 1.00 91.81 101 VAL A CA 1
ATOM 834 C C . VAL A 1 101 ? 9.286 -7.325 -1.184 1.00 91.81 101 VAL A C 1
ATOM 836 O O . VAL A 1 101 ? 9.127 -7.390 0.034 1.00 91.81 101 VAL A O 1
ATOM 839 N N . PHE A 1 102 ? 9.011 -6.213 -1.868 1.00 93.12 102 PHE A N 1
ATOM 840 C CA . PHE A 1 102 ? 8.501 -4.999 -1.227 1.00 93.12 102 PHE A CA 1
ATOM 841 C C . PHE A 1 102 ? 7.092 -5.197 -0.656 1.00 93.12 102 PHE A C 1
ATOM 843 O O . PHE A 1 102 ? 6.828 -4.798 0.478 1.00 93.12 102 PHE A O 1
ATOM 850 N N . ASN A 1 103 ? 6.204 -5.861 -1.397 1.00 91.38 103 ASN A N 1
ATOM 851 C CA . ASN A 1 103 ? 4.862 -6.192 -0.926 1.00 91.38 103 ASN A CA 1
ATOM 852 C C . ASN A 1 103 ? 4.917 -7.034 0.352 1.00 91.38 103 ASN A C 1
ATOM 854 O O . ASN A 1 103 ? 4.266 -6.675 1.331 1.00 91.38 103 ASN A O 1
ATOM 858 N N . ASN A 1 104 ? 5.742 -8.084 0.374 1.00 92.44 104 ASN A N 1
ATOM 859 C CA . ASN A 1 104 ? 5.886 -8.953 1.543 1.00 92.44 104 ASN A CA 1
ATOM 860 C C . ASN A 1 104 ? 6.380 -8.184 2.771 1.00 92.44 104 ASN A C 1
ATOM 862 O O . ASN A 1 104 ? 5.771 -8.267 3.833 1.00 92.44 104 ASN A O 1
ATOM 866 N N . ILE A 1 105 ? 7.421 -7.360 2.612 1.00 96.12 105 ILE A N 1
ATOM 867 C CA . ILE A 1 105 ? 7.948 -6.542 3.713 1.00 96.12 105 ILE A CA 1
ATOM 868 C C . ILE A 1 105 ? 6.867 -5.613 4.274 1.00 96.12 105 ILE A C 1
ATOM 870 O O . ILE A 1 105 ? 6.721 -5.509 5.492 1.00 96.12 105 ILE A O 1
ATOM 874 N N . LEU A 1 106 ? 6.107 -4.925 3.417 1.00 95.44 106 LEU A N 1
ATOM 875 C CA . LEU A 1 106 ? 5.072 -4.014 3.900 1.00 95.44 106 LEU A CA 1
ATOM 876 C C . LEU A 1 106 ? 3.929 -4.777 4.583 1.00 95.44 106 LEU A C 1
ATOM 878 O O . LEU A 1 106 ? 3.509 -4.376 5.665 1.00 95.44 106 LEU A O 1
ATOM 882 N N . VAL A 1 107 ? 3.470 -5.895 4.014 1.00 94.81 107 VAL A N 1
ATOM 883 C CA . VAL A 1 107 ? 2.442 -6.756 4.626 1.00 94.81 107 VAL A CA 1
ATOM 884 C C . VAL A 1 107 ? 2.874 -7.252 6.003 1.00 94.81 107 VAL A C 1
ATOM 886 O O . VAL A 1 107 ? 2.082 -7.173 6.945 1.00 94.81 107 VAL A O 1
ATOM 889 N N . GLU A 1 108 ? 4.121 -7.705 6.151 1.00 96.31 108 GLU A N 1
ATOM 890 C CA . GLU A 1 108 ? 4.674 -8.117 7.444 1.00 96.31 108 GLU A CA 1
ATOM 891 C C . GLU A 1 108 ? 4.616 -6.965 8.452 1.00 96.31 108 GLU A C 1
ATOM 893 O O . GLU A 1 108 ? 4.079 -7.136 9.546 1.00 96.31 108 GLU A O 1
ATOM 898 N N . LYS A 1 109 ? 5.062 -5.758 8.075 1.00 97.44 109 LYS A N 1
ATOM 899 C CA . LYS A 1 109 ? 5.037 -4.589 8.976 1.00 97.44 109 LYS A CA 1
ATOM 900 C C . LYS A 1 109 ? 3.631 -4.145 9.359 1.00 97.44 109 LYS A C 1
ATOM 902 O O . LYS A 1 109 ? 3.394 -3.779 10.511 1.00 97.44 109 LYS A O 1
ATOM 907 N N . LEU A 1 110 ? 2.686 -4.201 8.424 1.00 96.62 110 LEU A N 1
ATOM 908 C CA . LEU A 1 110 ? 1.284 -3.901 8.709 1.00 96.62 110 LEU A CA 1
ATOM 909 C C . LEU A 1 110 ? 0.662 -4.950 9.643 1.00 96.62 110 LEU A C 1
ATOM 911 O O . LEU A 1 110 ? -0.085 -4.600 10.560 1.00 96.62 110 LEU A O 1
ATOM 915 N N . THR A 1 111 ? 0.997 -6.224 9.444 1.00 95.50 111 THR A N 1
ATOM 916 C CA . THR A 1 111 ? 0.528 -7.338 10.280 1.00 95.50 111 THR A CA 1
ATOM 917 C C . THR A 1 111 ? 1.096 -7.261 11.694 1.00 95.50 111 THR A C 1
ATOM 919 O O . THR A 1 111 ? 0.330 -7.330 12.652 1.00 95.50 111 THR A O 1
ATOM 922 N N . GLU A 1 112 ? 2.406 -7.039 11.840 1.00 96.25 112 GLU A N 1
ATOM 923 C CA . GLU A 1 112 ? 3.096 -6.906 13.134 1.00 96.25 112 GLU A CA 1
ATOM 924 C C . GLU A 1 112 ? 2.471 -5.816 14.018 1.00 96.25 112 GLU A C 1
ATOM 926 O O . GLU A 1 112 ? 2.373 -5.976 15.233 1.00 96.25 112 GLU A O 1
ATOM 931 N N . LYS A 1 113 ? 2.009 -4.714 13.413 1.00 96.19 113 LYS A N 1
ATOM 932 C CA . LYS A 1 113 ? 1.352 -3.605 14.126 1.00 96.19 113 LYS A CA 1
ATOM 933 C C . LYS A 1 113 ? -0.161 -3.759 14.265 1.00 96.19 113 LYS A C 1
ATOM 935 O O . LYS A 1 113 ? -0.835 -2.852 14.755 1.00 96.19 113 LYS A O 1
ATOM 940 N N . GLY A 1 114 ? -0.711 -4.891 13.828 1.00 93.69 114 GLY A N 1
ATOM 941 C CA . GLY A 1 114 ? -2.143 -5.156 13.865 1.00 93.69 114 GLY A CA 1
ATOM 942 C C . GLY A 1 114 ? -2.941 -4.087 13.121 1.00 93.69 114 GLY A C 1
ATOM 943 O O . GLY A 1 114 ? -3.950 -3.625 13.646 1.00 93.69 114 GLY A O 1
ATOM 944 N N . ILE A 1 115 ? -2.459 -3.647 11.951 1.00 95.81 115 ILE A N 1
ATOM 945 C CA . ILE A 1 115 ? -3.126 -2.641 11.109 1.00 95.81 115 ILE A CA 1
ATOM 946 C C . ILE A 1 115 ? -4.239 -3.271 10.276 1.00 95.81 115 ILE A C 1
ATOM 948 O O . ILE A 1 115 ? -5.289 -2.661 10.124 1.00 95.81 115 ILE A O 1
ATOM 952 N N . LEU A 1 116 ? -4.062 -4.502 9.789 1.00 93.31 116 LEU A N 1
ATOM 953 C CA . LEU A 1 116 ? -5.035 -5.208 8.937 1.00 93.31 1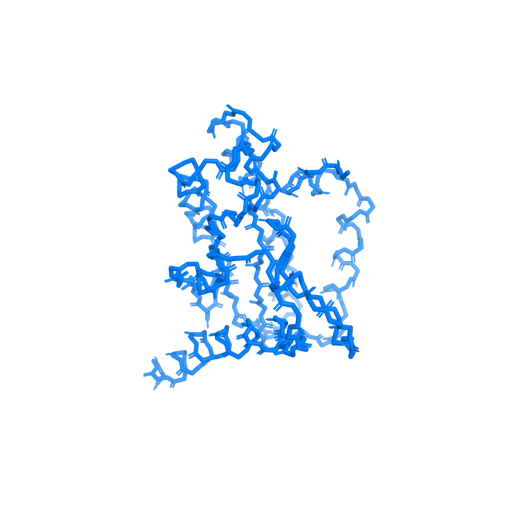16 LEU A CA 1
ATOM 954 C C . LEU A 1 116 ? -6.245 -5.768 9.724 1.00 93.31 116 LEU A C 1
ATOM 956 O O . LEU A 1 116 ? -6.733 -6.865 9.459 1.00 93.31 116 LEU A O 1
ATOM 960 N N . VAL A 1 117 ? -6.719 -5.037 10.741 1.00 84.50 117 VAL A N 1
ATOM 961 C CA . VAL A 1 117 ? -7.803 -5.461 11.644 1.00 84.50 117 VAL A CA 1
ATOM 962 C C . VAL A 1 117 ? -9.091 -5.684 10.865 1.00 84.50 117 VAL A C 1
ATOM 964 O O . VAL A 1 117 ? -9.513 -4.822 10.097 1.00 84.50 117 VAL A O 1
ATOM 967 N N . GLY A 1 118 ? -9.739 -6.831 11.089 1.00 84.88 118 GLY A N 1
ATOM 968 C CA . GLY A 1 118 ? -11.038 -7.150 10.491 1.00 84.88 118 GLY A CA 1
ATOM 969 C C . GLY A 1 118 ? -11.034 -7.247 8.960 1.00 84.88 118 GLY A C 1
ATOM 970 O O . GLY A 1 118 ? -12.110 -7.378 8.378 1.00 84.88 118 GLY A O 1
ATOM 971 N N . GLY A 1 119 ? -9.863 -7.157 8.324 1.00 87.94 119 GLY A N 1
ATOM 972 C CA . GLY A 1 119 ? -9.646 -7.296 6.889 1.00 87.94 119 GLY A CA 1
ATOM 973 C C . GLY A 1 119 ? -8.514 -8.283 6.606 1.00 87.94 119 GLY A C 1
ATOM 974 O O . GLY A 1 119 ? -8.451 -9.346 7.225 1.00 87.94 119 GLY A O 1
ATOM 975 N N . GLY A 1 120 ? -7.634 -7.959 5.658 1.00 90.31 120 GLY A N 1
ATOM 976 C CA . GLY A 1 120 ? -6.555 -8.855 5.242 1.00 90.31 120 GLY A CA 1
ATOM 977 C C . GLY A 1 120 ? -5.748 -8.341 4.055 1.00 90.31 120 GLY A C 1
ATOM 978 O O . GLY A 1 120 ? -5.671 -7.140 3.803 1.00 90.31 120 GLY A O 1
ATOM 979 N N . VAL A 1 121 ? -5.134 -9.261 3.318 1.00 89.12 121 VAL A N 1
ATOM 980 C CA . VAL A 1 121 ? -4.403 -8.942 2.090 1.00 89.12 121 VAL A CA 1
ATOM 981 C C . VAL A 1 121 ? -5.276 -9.306 0.897 1.00 89.12 121 VAL A C 1
ATOM 983 O O . VAL A 1 121 ? -5.791 -10.420 0.823 1.00 89.12 121 VAL A O 1
ATOM 986 N N . ILE A 1 122 ? -5.449 -8.360 -0.021 1.00 84.31 122 ILE A N 1
ATOM 987 C CA . ILE A 1 122 ? -5.985 -8.632 -1.352 1.00 84.31 122 ILE A CA 1
ATOM 988 C C . ILE A 1 122 ? -4.774 -8.932 -2.226 1.00 84.31 122 ILE A C 1
ATOM 990 O O . ILE A 1 122 ? -4.128 -8.014 -2.737 1.00 84.31 122 ILE A O 1
ATOM 994 N N . ASP A 1 123 ? -4.452 -10.219 -2.301 1.00 74.06 123 ASP A N 1
ATOM 995 C CA . ASP A 1 123 ? -3.388 -10.767 -3.135 1.00 74.06 123 ASP A CA 1
ATOM 996 C C . ASP A 1 123 ? -4.014 -11.406 -4.372 1.00 74.06 123 ASP A C 1
ATOM 998 O O . ASP A 1 123 ? -4.191 -12.619 -4.457 1.00 74.06 123 ASP A O 1
ATOM 1002 N N . ASP A 1 124 ? -4.471 -10.552 -5.283 1.00 63.53 124 ASP A N 1
ATOM 1003 C CA . ASP A 1 124 ? -4.956 -10.993 -6.584 1.00 63.53 124 ASP A CA 1
ATOM 1004 C C . ASP A 1 124 ? -3.845 -10.727 -7.595 1.00 63.53 124 ASP A C 1
ATOM 1006 O O . ASP A 1 124 ? -3.308 -9.610 -7.634 1.00 63.53 124 ASP A O 1
ATOM 1010 N N . PHE A 1 125 ? -3.468 -11.764 -8.351 1.00 51.78 125 PHE A N 1
ATOM 1011 C CA . PHE A 1 125 ? -2.382 -11.717 -9.324 1.00 51.78 125 PHE A CA 1
ATOM 1012 C C . PHE A 1 125 ? -2.727 -10.654 -10.344 1.00 51.78 125 PHE A C 1
ATOM 1014 O O . PHE A 1 125 ? -3.513 -10.905 -11.249 1.00 51.78 125 PHE A O 1
ATOM 1021 N N . ASP A 1 126 ? -2.167 -9.466 -10.123 1.00 60.12 126 ASP A N 1
ATOM 1022 C CA . ASP A 1 126 ? -2.296 -8.309 -10.977 1.00 60.12 126 ASP A CA 1
ATOM 1023 C C . ASP A 1 126 ? -3.707 -8.210 -11.571 1.00 60.12 126 ASP A C 1
ATOM 1025 O O . ASP A 1 126 ? -3.960 -8.600 -12.707 1.00 60.12 126 ASP A O 1
ATOM 1029 N N . MET A 1 127 ? -4.636 -7.652 -10.790 1.00 57.69 127 MET A N 1
ATOM 1030 C CA . MET A 1 127 ? -5.984 -7.301 -11.259 1.00 57.69 127 MET A CA 1
ATOM 1031 C C . MET A 1 127 ? -5.971 -6.623 -12.639 1.00 57.69 127 MET A C 1
ATOM 1033 O O . MET A 1 127 ? -6.971 -6.656 -13.344 1.00 57.69 127 MET A O 1
ATOM 1037 N N . THR A 1 128 ? -4.835 -6.031 -13.033 1.00 58.03 128 THR A N 1
ATOM 1038 C CA . THR A 1 128 ? -4.628 -5.319 -14.283 1.00 58.03 128 THR A CA 1
ATOM 1039 C C . THR A 1 128 ? -4.013 -6.143 -15.427 1.00 58.03 128 THR A C 1
ATOM 1041 O O . THR A 1 128 ? -3.967 -5.676 -16.568 1.00 58.03 128 THR A O 1
ATOM 1044 N N . PHE A 1 129 ? -3.633 -7.395 -15.160 1.00 59.84 129 PHE A N 1
ATOM 1045 C CA . PHE A 1 129 ? -2.990 -8.335 -16.078 1.00 59.84 129 PHE A CA 1
ATOM 1046 C C . PHE A 1 129 ? -3.739 -8.532 -17.402 1.00 59.84 129 PHE A C 1
ATOM 1048 O O . PHE A 1 129 ? -3.087 -8.514 -18.450 1.00 59.84 129 PHE A O 1
ATOM 1055 N N . PRO A 1 130 ? -5.087 -8.641 -17.436 1.00 59.75 130 PRO A N 1
ATOM 1056 C CA . PRO A 1 130 ? -5.818 -8.727 -18.703 1.00 59.75 130 PRO A CA 1
ATOM 1057 C C . PRO A 1 130 ? -5.588 -7.520 -19.624 1.00 59.75 130 PRO A C 1
ATOM 1059 O O . PRO A 1 130 ? -5.743 -7.630 -20.837 1.00 59.75 130 PRO A O 1
ATOM 1062 N N . TRP A 1 131 ? -5.178 -6.379 -19.066 1.00 62.06 131 TRP A N 1
ATOM 1063 C CA . TRP A 1 131 ? -4.899 -5.149 -19.801 1.00 62.06 131 TRP A CA 1
ATOM 1064 C C . TRP A 1 131 ? -3.408 -4.947 -20.085 1.00 62.06 131 TRP A C 1
ATOM 1066 O O . TRP A 1 131 ? -3.035 -3.928 -20.646 1.00 62.06 131 TRP A O 1
ATOM 1076 N N . HIS A 1 132 ? -2.533 -5.901 -19.759 1.00 62.03 132 HIS A N 1
ATOM 1077 C CA . HIS A 1 132 ? -1.086 -5.782 -19.981 1.00 62.03 132 HIS A CA 1
ATOM 1078 C C . HIS A 1 132 ? -0.614 -6.093 -21.392 1.00 62.03 132 HIS A C 1
ATOM 1080 O O . HIS A 1 132 ? 0.560 -5.856 -21.701 1.00 62.03 132 HIS A O 1
ATOM 1086 N N . TYR A 1 133 ? -1.492 -6.649 -22.220 1.00 59.31 133 TYR A N 1
ATOM 1087 C CA . TYR A 1 133 ? -1.149 -7.126 -23.553 1.00 59.31 133 TYR A CA 1
ATOM 1088 C C . TYR A 1 133 ? -1.167 -6.014 -24.603 1.00 59.31 133 TYR A C 1
ATOM 1090 O O . TYR A 1 133 ? -0.425 -6.096 -25.581 1.00 59.31 133 TYR A O 1
ATOM 1098 N N . ASP A 1 134 ? -1.939 -4.948 -24.381 1.00 59.94 134 ASP A N 1
ATOM 1099 C CA . ASP A 1 134 ? -1.968 -3.780 -25.251 1.00 59.94 134 ASP A CA 1
ATOM 1100 C C . ASP A 1 134 ? -2.123 -2.462 -24.460 1.00 59.94 134 ASP A C 1
ATOM 1102 O O . ASP A 1 134 ? -2.686 -2.402 -23.371 1.00 59.94 134 ASP A O 1
ATOM 1106 N N . ASN A 1 135 ? -1.602 -1.353 -25.000 1.00 58.94 135 ASN A N 1
ATOM 1107 C CA . ASN A 1 135 ? -1.745 -0.012 -24.398 1.00 58.94 135 ASN A CA 1
ATOM 1108 C C . ASN A 1 135 ? -3.131 0.598 -24.692 1.00 58.94 135 ASN A C 1
ATOM 1110 O O . ASN A 1 135 ? -3.270 1.809 -24.889 1.00 58.94 135 ASN A O 1
ATOM 1114 N N . ARG A 1 136 ? -4.157 -0.247 -24.840 1.00 59.78 136 ARG A N 1
ATOM 1115 C CA . ARG A 1 136 ? -5.519 0.184 -25.162 1.00 59.78 136 ARG A CA 1
ATOM 1116 C C . ARG A 1 136 ? -6.215 0.714 -23.911 1.00 59.78 136 ARG A C 1
ATOM 1118 O O . ARG A 1 136 ? -6.788 1.800 -23.939 1.00 59.78 136 ARG A O 1
ATOM 1125 N N . CYS A 1 137 ? -6.044 0.015 -22.790 1.00 59.00 137 CYS A N 1
ATOM 1126 C CA . CYS A 1 137 ? -6.663 0.357 -21.505 1.00 59.00 137 CYS A CA 1
ATOM 1127 C C . CYS A 1 137 ? -5.706 1.020 -20.493 1.00 59.00 137 CYS A C 1
ATOM 1129 O O . CYS A 1 137 ? -6.130 1.354 -19.385 1.00 59.00 137 CYS A O 1
ATOM 1131 N N . ASN A 1 138 ? -4.430 1.211 -20.844 1.00 62.28 138 ASN A N 1
ATOM 1132 C CA . ASN A 1 138 ? -3.403 1.773 -19.962 1.00 62.28 138 ASN A CA 1
ATOM 1133 C C . ASN A 1 138 ? -2.312 2.519 -20.744 1.00 62.28 138 ASN A C 1
ATOM 1135 O O . ASN A 1 138 ? -2.168 2.352 -21.956 1.00 62.28 138 ASN A O 1
ATOM 1139 N N . ASP A 1 139 ? -1.546 3.347 -20.040 1.00 60.62 139 ASP A N 1
ATOM 1140 C CA . ASP A 1 139 ? -0.316 3.963 -20.545 1.00 60.62 139 ASP A CA 1
ATOM 1141 C C . ASP A 1 139 ? 0.954 3.239 -20.060 1.00 60.62 139 ASP A C 1
ATOM 1143 O O . ASP A 1 139 ? 2.048 3.756 -20.219 1.00 60.62 139 ASP A O 1
ATOM 1147 N N . GLY A 1 140 ? 0.826 2.055 -19.469 1.00 63.84 140 GLY A N 1
ATOM 1148 C CA . GLY A 1 140 ? 1.902 1.256 -18.889 1.00 63.84 140 GLY A CA 1
ATOM 1149 C C . GLY A 1 140 ? 1.973 1.313 -17.360 1.00 63.84 140 GLY A C 1
ATOM 1150 O O . GLY A 1 140 ? 2.266 0.297 -16.735 1.00 63.84 140 GLY A O 1
ATOM 1151 N N . VAL A 1 141 ? 1.677 2.460 -16.738 1.00 63.44 141 VAL A N 1
ATOM 1152 C CA . VAL A 1 141 ? 1.717 2.642 -15.264 1.00 63.44 141 VAL A CA 1
ATOM 1153 C C . VAL A 1 141 ? 0.339 3.007 -14.714 1.00 63.44 141 VAL A C 1
ATOM 1155 O O . VAL A 1 141 ? -0.024 2.616 -13.606 1.00 63.44 141 VAL A O 1
ATOM 1158 N N . HIS A 1 142 ? -0.435 3.757 -15.493 1.00 66.75 142 HIS A N 1
ATOM 1159 C CA . HIS A 1 142 ? -1.783 4.194 -15.181 1.00 66.75 142 HIS A CA 1
ATOM 1160 C C . HIS A 1 142 ? -2.761 3.452 -16.070 1.00 66.75 142 HIS A C 1
ATOM 1162 O O . HIS A 1 142 ? -2.648 3.421 -17.299 1.00 66.75 142 HIS A O 1
ATOM 1168 N N . TYR A 1 143 ? -3.768 2.892 -15.430 1.00 60.34 143 TYR A N 1
ATOM 1169 C CA . TYR A 1 143 ? -4.833 2.182 -16.101 1.00 60.34 143 TYR A CA 1
ATOM 1170 C C . TYR A 1 143 ? -6.115 2.992 -15.979 1.00 60.34 143 TYR A C 1
ATOM 1172 O O . TYR A 1 143 ? -6.347 3.688 -14.988 1.00 60.34 143 TYR A O 1
ATOM 1180 N N . GLY A 1 144 ? -6.958 2.880 -16.996 1.00 54.59 144 GLY A N 1
ATOM 1181 C CA . GLY A 1 144 ? -8.154 3.695 -17.109 1.00 54.59 144 GLY A CA 1
ATOM 1182 C C . GLY A 1 144 ? -7.861 4.970 -17.867 1.00 54.59 144 GLY A C 1
ATOM 1183 O O . GLY A 1 144 ? -7.320 5.938 -17.341 1.00 54.59 144 GLY A O 1
ATOM 1184 N N . ARG A 1 145 ? -8.283 4.991 -19.125 1.00 52.81 145 ARG A N 1
ATOM 1185 C CA . ARG A 1 145 ? -8.590 6.250 -19.795 1.00 52.81 145 ARG A CA 1
ATOM 1186 C C . ARG A 1 145 ? -10.031 6.602 -19.458 1.00 52.81 145 ARG A C 1
ATOM 1188 O O . ARG A 1 145 ? -10.875 5.708 -19.408 1.00 52.81 145 ARG A O 1
ATOM 1195 N N . ALA A 1 146 ? -10.317 7.887 -19.246 1.00 48.12 146 ALA A N 1
ATOM 1196 C CA . ALA A 1 146 ? -11.705 8.339 -19.209 1.00 48.12 146 ALA A CA 1
ATOM 1197 C C . ALA A 1 146 ? -12.407 7.839 -20.485 1.00 48.12 146 ALA A C 1
ATOM 1199 O O . ALA A 1 146 ? -11.786 7.891 -21.556 1.00 48.12 146 ALA A O 1
ATOM 1200 N N . PRO A 1 147 ? -13.646 7.323 -20.403 1.00 52.16 147 PRO A N 1
ATOM 1201 C CA . PRO A 1 147 ? -14.350 6.857 -21.584 1.00 52.16 147 PRO A CA 1
ATOM 1202 C C . PRO A 1 147 ? -14.471 8.019 -22.563 1.00 52.16 147 PRO A C 1
ATOM 1204 O O . PRO A 1 147 ? -15.147 9.017 -22.325 1.00 52.16 147 PRO A O 1
ATOM 1207 N N . LEU A 1 148 ? -13.784 7.876 -23.681 1.00 54.75 148 LEU A N 1
ATOM 1208 C CA . LEU A 1 148 ? -13.859 8.781 -24.805 1.00 54.75 148 LEU A CA 1
ATOM 1209 C C . LEU A 1 148 ? -14.368 7.946 -25.965 1.00 54.75 148 LEU A C 1
ATOM 1211 O O . LEU A 1 148 ? -13.854 6.856 -26.211 1.00 54.75 148 LEU A O 1
ATOM 1215 N N . LYS A 1 149 ? -15.324 8.475 -26.733 1.00 60.53 149 LYS A N 1
ATOM 1216 C CA . LYS A 1 149 ? -15.675 7.940 -28.061 1.00 60.53 149 LYS A CA 1
ATOM 1217 C C . LYS A 1 149 ? -14.547 8.213 -29.074 1.00 60.53 149 LYS A C 1
ATOM 1219 O O . LYS A 1 149 ? -14.794 8.641 -30.194 1.00 60.53 149 LYS A O 1
ATOM 1224 N N . ALA A 1 150 ? -13.301 8.049 -28.644 1.00 63.81 150 ALA A N 1
ATOM 1225 C CA . ALA A 1 150 ? -12.111 8.207 -29.446 1.00 63.81 150 ALA A CA 1
ATOM 1226 C C . ALA A 1 150 ? -11.710 6.834 -29.979 1.00 63.81 150 ALA A C 1
ATOM 1228 O O . ALA A 1 150 ? -11.711 5.843 -29.243 1.00 63.81 150 ALA A O 1
ATOM 1229 N N . GLN A 1 151 ? -11.349 6.794 -31.258 1.00 66.25 151 GLN A N 1
ATOM 1230 C CA . GLN A 1 151 ? -10.729 5.614 -31.837 1.00 66.25 151 GLN A CA 1
ATOM 1231 C C . GLN A 1 151 ? -9.378 5.369 -31.167 1.00 66.25 151 GLN A C 1
ATOM 1233 O O . GLN A 1 151 ? -8.569 6.281 -30.975 1.00 66.25 151 GLN A O 1
ATOM 1238 N N . TRP A 1 152 ? -9.156 4.123 -30.775 1.00 64.06 152 TRP A N 1
ATOM 1239 C CA . TRP A 1 152 ? -7.878 3.645 -30.276 1.00 64.06 152 TRP A CA 1
ATOM 1240 C C . TRP A 1 152 ? -6.933 3.331 -31.445 1.00 64.06 152 TRP A C 1
ATOM 1242 O O . TRP A 1 152 ? -7.310 3.430 -32.611 1.00 64.06 152 TRP A O 1
ATOM 1252 N N . ARG A 1 153 ? -5.667 3.000 -31.149 1.00 56.84 153 ARG A N 1
ATOM 1253 C CA . ARG A 1 153 ? -4.619 2.789 -32.174 1.00 56.84 153 ARG A CA 1
ATOM 1254 C C . ARG A 1 153 ? -4.936 1.664 -33.169 1.00 56.84 153 ARG A C 1
ATOM 1256 O O . ARG A 1 153 ? -4.351 1.635 -34.242 1.00 56.84 153 ARG A O 1
ATOM 1263 N N . ASP A 1 154 ? -5.843 0.764 -32.813 1.00 62.00 154 ASP A N 1
ATOM 1264 C CA . ASP A 1 154 ? -6.340 -0.339 -33.634 1.00 62.00 154 ASP A CA 1
ATOM 1265 C C . ASP A 1 154 ? -7.641 -0.001 -34.395 1.00 62.00 154 ASP A C 1
ATOM 1267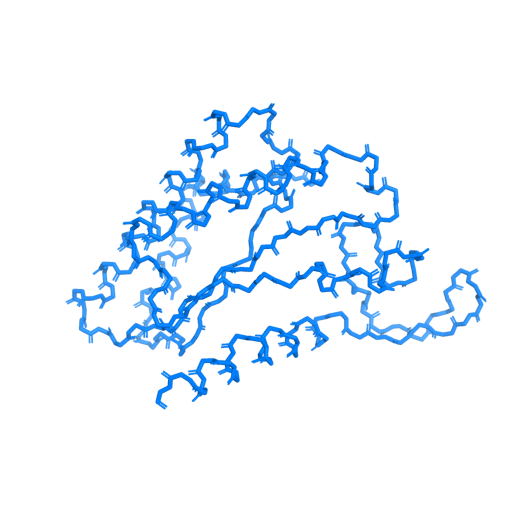 O O . ASP A 1 154 ? -8.253 -0.877 -34.999 1.0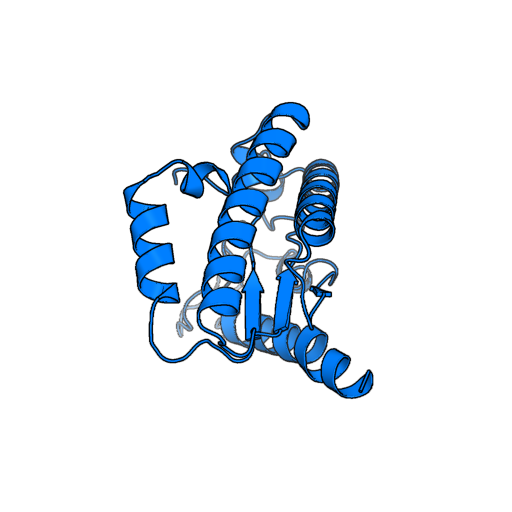0 62.00 154 ASP A O 1
ATOM 1271 N N . GLY A 1 155 ? -8.091 1.258 -34.356 1.00 68.06 155 GLY A N 1
ATOM 1272 C CA . GLY A 1 155 ? -9.280 1.744 -35.065 1.00 68.06 155 GLY A CA 1
ATOM 1273 C C . GLY A 1 155 ? -10.618 1.447 -34.378 1.00 68.06 155 GLY A C 1
ATOM 1274 O O . GLY A 1 155 ? -11.654 1.933 -34.830 1.00 68.06 155 GLY A O 1
ATOM 1275 N N . GLN A 1 156 ? -10.616 0.696 -33.273 1.00 66.56 156 GLN A N 1
ATOM 1276 C CA . GLN A 1 156 ? -11.815 0.374 -32.493 1.00 66.56 156 GLN A CA 1
ATOM 1277 C C . GLN A 1 156 ? -12.149 1.481 -31.484 1.00 66.56 156 GLN A C 1
ATOM 1279 O O . GLN A 1 156 ? -11.276 2.249 -31.074 1.00 66.56 156 GLN A O 1
ATOM 1284 N N . ILE A 1 157 ? -13.412 1.564 -31.056 1.00 67.31 157 ILE A N 1
ATOM 1285 C CA . ILE A 1 157 ? -13.812 2.495 -29.994 1.00 67.31 157 ILE A CA 1
ATOM 1286 C C . ILE A 1 157 ? -13.464 1.891 -28.635 1.00 67.31 157 ILE A C 1
ATOM 1288 O O . ILE A 1 157 ? -13.862 0.776 -28.303 1.00 67.31 157 ILE A O 1
ATOM 1292 N N . GLY A 1 158 ? -12.742 2.664 -27.837 1.00 60.28 158 GLY A N 1
ATOM 1293 C CA . GLY A 1 158 ? -12.394 2.303 -26.478 1.00 60.28 158 GLY A CA 1
ATOM 1294 C C . GLY A 1 158 ? -13.511 2.462 -25.471 1.00 60.28 158 GLY A C 1
ATOM 1295 O O . GLY A 1 158 ? -13.926 3.587 -25.192 1.00 60.28 158 GLY A O 1
ATOM 1296 N N . HIS A 1 159 ? -13.924 1.372 -24.834 1.00 58.28 159 HIS A N 1
ATOM 1297 C CA . HIS A 1 159 ? -14.850 1.425 -23.709 1.00 58.28 159 HIS A CA 1
ATOM 1298 C C . HIS A 1 159 ? -14.390 0.478 -22.605 1.00 58.28 159 HIS A C 1
ATOM 1300 O O . HIS A 1 159 ? -14.473 -0.728 -22.799 1.00 58.28 159 HIS A O 1
ATOM 1306 N N . GLN A 1 160 ? -13.926 1.022 -21.469 1.00 56.22 160 GLN A N 1
ATOM 1307 C CA . GLN A 1 160 ? -13.945 0.379 -20.142 1.00 56.22 160 GLN A CA 1
ATOM 1308 C C . GLN A 1 160 ? -13.419 1.332 -19.048 1.00 56.22 160 GLN A C 1
ATOM 1310 O O . GLN A 1 160 ? -12.369 1.954 -19.211 1.00 56.22 160 GLN A O 1
ATOM 1315 N N . TYR A 1 161 ? -14.140 1.429 -17.923 1.00 61.12 161 TYR A N 1
ATOM 1316 C CA . TYR A 1 161 ? -13.675 2.101 -16.706 1.00 61.12 161 TYR A CA 1
ATOM 1317 C C . TYR A 1 161 ? -12.812 1.134 -15.894 1.00 61.12 161 TYR A C 1
ATOM 1319 O O . TYR A 1 161 ? -13.312 0.217 -15.247 1.00 61.12 161 TYR A O 1
ATOM 1327 N N . PHE A 1 162 ? -11.502 1.361 -15.895 1.00 58.75 162 PHE A N 1
ATOM 1328 C CA . PHE A 1 162 ? -10.572 0.615 -15.046 1.00 58.75 162 PHE A CA 1
ATOM 1329 C C . PHE A 1 162 ? -10.916 0.724 -13.554 1.00 58.75 162 PHE A C 1
ATOM 1331 O O . PHE A 1 162 ? -10.821 -0.257 -12.825 1.00 58.75 162 PHE A O 1
ATOM 1338 N N . VAL A 1 163 ? -11.348 1.911 -13.111 1.00 58.97 163 VAL A N 1
ATOM 1339 C CA . VAL A 1 163 ? -11.718 2.172 -11.711 1.00 58.97 163 VAL A CA 1
ATOM 1340 C C . VAL A 1 163 ? -12.888 1.290 -11.275 1.00 58.97 163 VAL A C 1
ATOM 1342 O O . VAL A 1 163 ? -12.822 0.714 -10.195 1.00 58.97 163 VAL A O 1
ATOM 1345 N N . ASP A 1 164 ? -13.905 1.113 -12.121 1.00 58.69 164 ASP A N 1
ATOM 1346 C CA . ASP A 1 164 ? -15.085 0.307 -11.786 1.00 58.69 164 ASP A CA 1
ATOM 1347 C C . ASP A 1 164 ? -14.760 -1.189 -11.731 1.00 58.69 164 ASP A C 1
ATOM 1349 O O . ASP A 1 164 ? -15.259 -1.898 -10.858 1.00 58.69 164 ASP A O 1
ATOM 1353 N N . LEU A 1 165 ? -13.882 -1.677 -12.613 1.00 62.22 165 LEU A N 1
ATOM 1354 C CA . LEU A 1 165 ? -13.444 -3.077 -12.618 1.00 62.22 165 LEU A CA 1
ATOM 1355 C C . LEU A 1 165 ? -12.531 -3.394 -11.429 1.00 62.22 165 LEU A C 1
ATOM 1357 O O . LEU A 1 165 ? -12.725 -4.407 -10.761 1.00 62.22 165 LEU A O 1
ATOM 1361 N N . MET A 1 166 ? -11.602 -2.492 -11.111 1.00 65.69 166 MET A N 1
ATOM 1362 C CA . MET A 1 166 ? -10.742 -2.597 -9.932 1.00 65.69 166 MET A CA 1
ATOM 1363 C C . MET A 1 166 ? -11.538 -2.526 -8.636 1.00 65.69 166 MET A C 1
ATOM 1365 O O . MET A 1 166 ? -11.321 -3.331 -7.736 1.00 65.69 166 MET A O 1
ATOM 1369 N N . LEU A 1 167 ? -12.473 -1.579 -8.533 1.00 66.62 167 LEU A N 1
ATOM 1370 C CA . LEU A 1 167 ? -13.346 -1.465 -7.372 1.00 66.62 167 LEU A CA 1
ATOM 1371 C C . LEU A 1 167 ? -14.214 -2.718 -7.232 1.00 66.62 167 LEU A C 1
ATOM 1373 O O . LEU A 1 167 ? -14.317 -3.256 -6.136 1.00 66.62 167 LEU A O 1
ATOM 1377 N N . SER A 1 168 ? -14.769 -3.233 -8.332 1.00 66.12 168 SER A N 1
ATOM 1378 C CA . SER A 1 168 ? -15.553 -4.473 -8.319 1.00 66.12 168 SER A CA 1
ATOM 1379 C C . SER A 1 168 ? -14.723 -5.664 -7.841 1.00 66.12 168 SER A C 1
ATOM 1381 O O . SER A 1 168 ? -15.174 -6.396 -6.967 1.00 66.12 168 SER A O 1
ATOM 1383 N N . GLN A 1 169 ? -13.496 -5.842 -8.337 1.00 67.12 169 GLN A N 1
ATOM 1384 C CA . GLN A 1 169 ? -12.621 -6.925 -7.878 1.00 67.12 169 GLN A CA 1
ATOM 1385 C C . GLN A 1 169 ? -12.207 -6.763 -6.412 1.00 67.12 169 GLN A C 1
ATOM 1387 O O . GLN A 1 169 ? -12.227 -7.735 -5.662 1.00 67.12 169 GLN A O 1
ATOM 1392 N N . VAL A 1 170 ? -11.909 -5.543 -5.960 1.00 65.88 170 VAL A N 1
ATOM 1393 C CA . VAL A 1 170 ? -11.617 -5.259 -4.546 1.00 65.88 170 VAL A CA 1
ATOM 1394 C C . VAL A 1 170 ? -12.816 -5.584 -3.652 1.00 65.88 170 VAL A C 1
ATOM 1396 O O . VAL A 1 170 ? -12.643 -6.192 -2.596 1.00 65.88 170 VAL A O 1
ATOM 1399 N N . LEU A 1 171 ? -14.030 -5.219 -4.066 1.00 67.44 171 LEU A N 1
ATOM 1400 C CA . LEU A 1 171 ? -15.251 -5.521 -3.318 1.00 67.44 171 LEU A CA 1
ATOM 1401 C C . LEU A 1 171 ? -15.536 -7.031 -3.292 1.00 67.44 171 LEU A C 1
ATOM 1403 O O . LEU A 1 171 ? -15.822 -7.574 -2.226 1.00 67.44 171 LEU A O 1
ATOM 1407 N N . LEU A 1 172 ? -15.389 -7.728 -4.420 1.00 66.69 172 LEU A N 1
ATOM 1408 C CA . LEU A 1 172 ? -15.623 -9.173 -4.513 1.00 66.69 172 LEU A CA 1
ATOM 1409 C C . LEU A 1 172 ? -14.593 -9.987 -3.712 1.00 66.69 172 LEU A C 1
ATOM 1411 O O . LEU A 1 172 ? -14.964 -10.901 -2.976 1.00 66.69 172 LEU A O 1
ATOM 1415 N N . ASN A 1 173 ? -13.307 -9.638 -3.803 1.00 63.25 173 ASN A N 1
ATOM 1416 C CA . ASN A 1 173 ? -12.234 -10.366 -3.123 1.00 63.25 173 ASN A CA 1
ATOM 1417 C C . ASN A 1 173 ? -12.085 -9.978 -1.644 1.00 63.25 173 ASN A C 1
ATOM 1419 O O . ASN A 1 173 ? -11.730 -10.819 -0.823 1.00 63.25 173 ASN A O 1
ATOM 1423 N N . GLY A 1 174 ? -12.331 -8.715 -1.289 1.00 61.81 174 GLY A N 1
ATOM 1424 C CA . GLY A 1 174 ? -12.155 -8.211 0.074 1.00 61.81 174 GLY A CA 1
ATOM 1425 C C . GLY A 1 174 ? -13.421 -8.299 0.926 1.00 61.81 174 GLY A C 1
ATOM 1426 O O . GLY A 1 174 ? -13.399 -8.850 2.028 1.00 61.81 174 GLY A O 1
ATOM 1427 N N . VAL A 1 175 ? -14.539 -7.765 0.428 1.00 60.09 175 VAL A N 1
ATOM 1428 C CA . VAL A 1 175 ? -15.768 -7.593 1.223 1.00 60.09 175 VAL A CA 1
ATOM 1429 C C . VAL A 1 175 ? -16.587 -8.881 1.260 1.00 60.09 175 VAL A C 1
ATOM 1431 O O . VAL A 1 175 ? -16.979 -9.328 2.340 1.00 60.09 175 VAL A O 1
ATOM 1434 N N . ASP A 1 176 ? -16.775 -9.532 0.114 1.00 54.12 176 ASP A N 1
ATOM 1435 C CA . ASP A 1 176 ? -17.584 -10.753 0.020 1.00 54.12 176 ASP A CA 1
ATOM 1436 C C . ASP A 1 176 ? -16.886 -11.967 0.666 1.00 54.12 176 ASP A C 1
ATOM 1438 O O . ASP A 1 176 ? -17.515 -12.781 1.348 1.00 54.12 176 ASP A O 1
ATOM 1442 N N . ALA A 1 177 ? -15.556 -12.061 0.551 1.00 52.28 177 ALA A N 1
ATOM 1443 C CA . ALA A 1 177 ? -14.775 -13.084 1.250 1.00 52.28 177 ALA A CA 1
ATOM 1444 C C . ALA A 1 177 ? -14.742 -12.867 2.776 1.00 52.28 177 ALA A C 1
ATOM 1446 O O . ALA A 1 177 ? -14.706 -13.839 3.534 1.00 52.28 177 ALA A O 1
ATOM 1447 N N . GLY A 1 178 ? -14.788 -11.610 3.236 1.00 49.25 178 GLY A N 1
ATOM 1448 C CA . GLY A 1 178 ? -14.906 -11.254 4.653 1.00 49.25 178 GLY A CA 1
ATOM 1449 C C . GLY A 1 178 ? -16.288 -11.553 5.246 1.00 49.25 178 GLY A C 1
ATOM 1450 O O . GLY A 1 178 ? -16.385 -11.889 6.427 1.00 49.25 178 GLY A O 1
ATOM 1451 N N . ALA A 1 179 ? -17.350 -11.499 4.434 1.00 49.59 179 ALA A N 1
ATOM 1452 C CA . ALA A 1 179 ? -18.706 -11.878 4.836 1.00 49.59 179 ALA A CA 1
ATOM 1453 C C . ALA A 1 179 ? -18.863 -13.394 5.063 1.00 49.59 179 ALA A C 1
ATOM 1455 O O . ALA A 1 179 ? -19.661 -13.807 5.897 1.00 49.59 179 ALA A O 1
ATOM 1456 N N . ARG A 1 180 ? -18.068 -14.227 4.376 1.00 44.75 180 ARG A N 1
ATOM 1457 C CA . ARG A 1 180 ? -18.100 -15.700 4.499 1.00 44.75 180 ARG A CA 1
ATOM 1458 C C . ARG A 1 180 ? -17.311 -16.266 5.685 1.00 44.75 180 ARG A C 1
ATOM 1460 O O . ARG A 1 180 ? -17.372 -17.467 5.923 1.00 44.75 180 ARG A O 1
ATOM 1467 N N . ARG A 1 181 ? -16.535 -15.440 6.398 1.00 45.31 181 ARG A N 1
ATOM 1468 C CA . ARG A 1 181 ? -15.708 -15.856 7.553 1.00 45.31 181 ARG A CA 1
ATOM 1469 C C . ARG A 1 181 ? -16.288 -15.424 8.909 1.00 45.31 181 ARG A C 1
ATOM 1471 O O . ARG A 1 181 ? -15.559 -15.453 9.899 1.00 45.31 181 ARG A O 1
ATOM 1478 N N . ARG A 1 182 ? -17.555 -15.000 8.950 1.00 40.88 182 ARG A N 1
ATOM 1479 C CA . ARG A 1 182 ? -18.298 -14.697 10.183 1.00 40.88 182 ARG A CA 1
ATOM 1480 C C . ARG A 1 182 ? -19.324 -15.777 10.472 1.00 40.88 182 ARG A C 1
ATOM 1482 O O . ARG A 1 182 ? -19.927 -16.265 9.494 1.00 40.88 182 ARG A O 1
#

Organism: Zostera marina (NCBI:txid29655)